Protein AF-F9PDR3-F1 (afdb_monomer_lite)

Sequence (57 aa):
MKKTILLVDDEIDILDIQNRYLMQAGYDVLVAHDGKEGLELFRKKYYRSHYHRYHDA

InterPro domains:
  IPR001789 Signal transduction response regulator, receiver domain [PS50110] (4-57)
  IPR011006 CheY-like superfamily [SSF52172] (3-45)

Organism: NCBI:txid997830

Secondary structure (DSSP, 8-state):
-PPEEEEE-S-HHHHHHHHHHHHHTT-EEEEESSHHHHHHHHHHHHHHHHHHHHH--

Structure (mmCIF, N/CA/C/O backbone):
data_AF-F9PDR3-F1
#
_entry.id   AF-F9PDR3-F1
#
loop_
_atom_site.group_PDB
_atom_site.id
_atom_site.type_symbol
_atom_site.label_atom_id
_atom_site.label_alt_id
_atom_site.label_comp_id
_atom_site.label_asym_id
_atom_site.label_entity_id
_atom_site.label_seq_id
_atom_site.pdbx_PDB_ins_code
_atom_site.Cartn_x
_atom_site.Cartn_y
_atom_site.Cartn_z
_atom_site.occupancy
_atom_site.B_iso_or_equiv
_atom_site.auth_seq_id
_atom_site.auth_comp_id
_atom_site.auth_asym_id
_atom_site.auth_atom_id
_atom_site.pdbx_PDB_model_num
ATOM 1 N N . MET A 1 1 ? -11.948 4.281 14.470 1.00 68.25 1 MET A N 1
ATOM 2 C CA . MET A 1 1 ? -10.843 4.667 13.561 1.00 68.25 1 MET A CA 1
ATOM 3 C C . MET A 1 1 ? -10.833 3.714 12.378 1.00 68.25 1 MET A C 1
ATOM 5 O O . MET A 1 1 ? -11.032 2.524 12.603 1.00 68.25 1 MET A O 1
ATOM 9 N N . LYS A 1 2 ? -10.641 4.206 11.148 1.00 80.38 2 LYS A N 1
ATOM 10 C CA . LYS A 1 2 ? -10.469 3.335 9.975 1.00 80.38 2 LYS A CA 1
ATOM 11 C C . LYS A 1 2 ? -9.134 2.591 10.057 1.00 80.38 2 LYS A C 1
ATOM 13 O O . LYS A 1 2 ? -8.148 3.139 10.550 1.00 80.38 2 LYS A O 1
ATOM 18 N N . LYS A 1 3 ? -9.107 1.335 9.603 1.00 93.75 3 LYS A N 1
ATOM 19 C CA . LYS A 1 3 ? -7.856 0.580 9.445 1.00 93.75 3 LYS A CA 1
ATOM 20 C C . LYS A 1 3 ? -7.121 1.117 8.215 1.00 93.75 3 LYS A C 1
ATOM 22 O O . LYS A 1 3 ? -7.748 1.330 7.180 1.00 93.75 3 LYS A O 1
ATOM 27 N N . THR A 1 4 ? -5.814 1.334 8.340 1.00 95.69 4 THR A N 1
ATOM 28 C CA . THR A 1 4 ? -4.956 1.739 7.219 1.00 95.69 4 THR A CA 1
ATOM 29 C C . THR A 1 4 ? -4.273 0.512 6.614 1.00 95.69 4 THR A C 1
ATOM 31 O O . THR A 1 4 ? -3.723 -0.294 7.363 1.00 95.69 4 THR A O 1
ATOM 34 N N . ILE A 1 5 ? -4.278 0.396 5.287 1.00 97.19 5 ILE A N 1
ATOM 35 C CA . ILE A 1 5 ? -3.555 -0.621 4.511 1.00 97.19 5 ILE A CA 1
ATOM 36 C C . ILE A 1 5 ? -2.457 0.078 3.703 1.00 97.19 5 ILE A C 1
ATOM 38 O O . ILE A 1 5 ? -2.693 1.151 3.157 1.00 97.19 5 ILE A O 1
ATOM 42 N N . LEU A 1 6 ? -1.262 -0.513 3.647 1.00 97.81 6 LEU A N 1
ATOM 43 C CA . LEU A 1 6 ? -0.205 -0.132 2.709 1.00 97.81 6 LEU A CA 1
ATOM 44 C C . LEU A 1 6 ? -0.193 -1.159 1.579 1.00 97.81 6 LEU A C 1
ATOM 46 O O . LEU A 1 6 ? 0.045 -2.337 1.837 1.00 97.81 6 LEU A O 1
ATOM 50 N N . LEU A 1 7 ? -0.470 -0.701 0.365 1.00 97.75 7 LEU A N 1
ATOM 51 C CA . LEU A 1 7 ? -0.446 -1.496 -0.849 1.00 97.75 7 LEU A CA 1
ATOM 52 C C . LEU A 1 7 ? 0.852 -1.217 -1.615 1.00 97.75 7 LEU A C 1
ATOM 54 O O . LEU A 1 7 ? 1.195 -0.052 -1.808 1.00 97.75 7 LEU A O 1
ATOM 58 N N . VAL A 1 8 ? 1.565 -2.275 -2.010 1.00 97.69 8 VAL A N 1
ATOM 59 C CA . VAL A 1 8 ? 2.848 -2.194 -2.722 1.00 97.69 8 VAL A CA 1
ATOM 60 C C . VAL A 1 8 ? 2.804 -3.141 -3.914 1.00 97.69 8 VAL A C 1
ATOM 62 O O . VAL A 1 8 ? 2.714 -4.350 -3.707 1.00 97.69 8 VAL A O 1
ATOM 65 N N . ASP A 1 9 ? 2.838 -2.591 -5.122 1.00 97.25 9 ASP A N 1
ATOM 66 C CA . ASP A 1 9 ? 2.752 -3.339 -6.382 1.00 97.25 9 ASP A CA 1
ATOM 67 C C . ASP A 1 9 ? 3.342 -2.470 -7.513 1.00 97.25 9 ASP A C 1
ATOM 69 O O . ASP A 1 9 ? 3.088 -1.264 -7.549 1.00 97.25 9 ASP A O 1
ATOM 73 N N . ASP A 1 10 ? 4.166 -3.040 -8.394 1.00 96.81 10 ASP A N 1
ATOM 74 C CA . ASP A 1 10 ? 4.803 -2.327 -9.511 1.00 96.81 10 ASP A CA 1
ATOM 75 C C . ASP A 1 10 ? 3.903 -2.236 -10.756 1.00 96.81 10 ASP A C 1
ATOM 77 O O . ASP A 1 10 ? 4.122 -1.390 -11.630 1.00 96.81 10 ASP A O 1
ATOM 81 N N . GLU A 1 11 ? 2.833 -3.032 -10.815 1.00 97.88 11 GLU A N 1
ATOM 82 C CA . GLU A 1 11 ? 1.836 -2.968 -11.879 1.00 97.88 11 GLU A CA 1
ATOM 83 C C . GLU A 1 11 ? 0.782 -1.883 -11.594 1.00 97.88 11 GLU A C 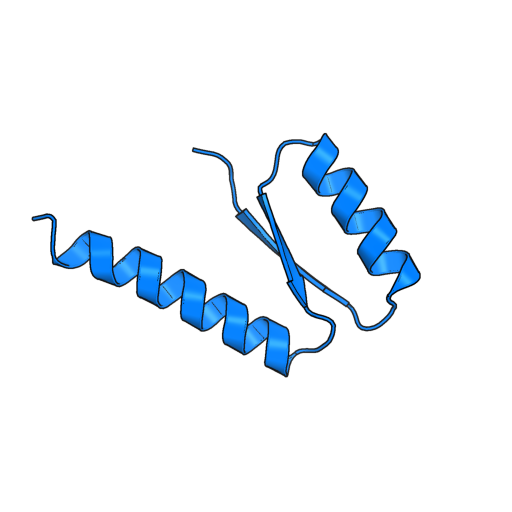1
ATOM 85 O O . GLU A 1 11 ? -0.223 -2.107 -10.915 1.00 97.88 11 GLU A O 1
ATOM 90 N N . ILE A 1 12 ? 0.985 -0.688 -12.164 1.00 94.75 12 ILE A N 1
ATOM 91 C CA . ILE A 1 12 ? 0.145 0.506 -11.930 1.00 94.75 12 ILE A CA 1
ATOM 92 C C . ILE A 1 12 ? -1.353 0.220 -12.125 1.00 94.75 12 ILE A C 1
ATOM 94 O O . ILE A 1 12 ? -2.160 0.601 -11.278 1.00 94.75 12 ILE A O 1
ATOM 98 N N . ASP A 1 13 ? -1.736 -0.471 -13.202 1.00 96.94 13 ASP A N 1
ATOM 99 C CA . ASP A 1 13 ? -3.146 -0.748 -13.510 1.00 96.94 13 ASP A CA 1
ATOM 100 C C . ASP A 1 13 ? -3.809 -1.637 -12.445 1.00 96.94 13 ASP A C 1
ATOM 102 O O . ASP A 1 13 ? -4.954 -1.402 -12.040 1.00 96.94 13 ASP A O 1
ATOM 106 N N . ILE A 1 14 ? -3.081 -2.643 -11.955 1.00 96.69 14 ILE A N 1
ATOM 107 C CA . ILE A 1 14 ? -3.544 -3.567 -10.915 1.00 96.69 14 ILE A CA 1
ATOM 108 C C . ILE A 1 14 ? -3.656 -2.846 -9.576 1.00 96.69 14 ILE A C 1
ATOM 110 O O . ILE A 1 14 ? -4.680 -2.946 -8.890 1.00 96.69 14 ILE A O 1
ATOM 114 N N . LEU A 1 15 ? -2.638 -2.063 -9.237 1.00 96.69 15 LEU A N 1
ATOM 115 C CA . LEU A 1 15 ? -2.588 -1.258 -8.030 1.00 96.69 15 LEU A CA 1
ATOM 116 C C . LEU A 1 15 ? -3.767 -0.277 -7.949 1.00 96.69 15 LEU A C 1
ATOM 118 O O . LEU A 1 15 ? -4.397 -0.134 -6.898 1.00 96.69 15 LEU A O 1
ATOM 122 N N . ASP A 1 16 ? -4.131 0.342 -9.071 1.00 97.06 16 ASP A N 1
ATOM 123 C CA . ASP A 1 16 ? -5.225 1.306 -9.143 1.00 97.06 16 ASP A CA 1
ATOM 124 C C . ASP A 1 16 ? -6.600 0.634 -8.954 1.00 97.06 16 ASP A C 1
ATOM 126 O O . ASP A 1 16 ? -7.481 1.148 -8.252 1.00 97.06 16 ASP A O 1
ATOM 130 N N . ILE A 1 17 ? -6.777 -0.570 -9.517 1.00 98.00 17 ILE A N 1
ATOM 131 C CA . ILE A 1 17 ? -7.960 -1.418 -9.302 1.00 98.00 17 ILE A CA 1
ATOM 132 C C . ILE A 1 17 ? -8.091 -1.803 -7.821 1.00 98.00 17 ILE A C 1
ATOM 134 O O . ILE A 1 17 ? -9.154 -1.615 -7.219 1.00 98.00 17 ILE A O 1
ATOM 138 N N . GLN A 1 18 ? -7.018 -2.314 -7.218 1.00 97.94 18 GLN A N 1
ATOM 139 C CA . GLN A 1 18 ? -7.001 -2.754 -5.822 1.00 97.94 18 GLN A CA 1
ATOM 140 C C . GLN A 1 18 ? -7.241 -1.590 -4.849 1.00 97.94 18 GLN A C 1
ATOM 142 O O . GLN A 1 18 ? -8.031 -1.728 -3.910 1.00 97.94 18 GLN A O 1
ATOM 147 N N . ASN A 1 19 ? -6.635 -0.425 -5.098 1.00 97.75 19 ASN A N 1
ATOM 148 C CA . ASN A 1 19 ? -6.845 0.784 -4.304 1.00 97.75 19 ASN A CA 1
ATOM 149 C C . ASN A 1 19 ? -8.332 1.175 -4.262 1.00 97.75 19 ASN A C 1
ATOM 151 O O . ASN A 1 19 ? -8.893 1.371 -3.181 1.00 97.75 19 ASN A O 1
ATOM 155 N N . ARG A 1 20 ? -9.014 1.194 -5.419 1.00 98.12 20 ARG A N 1
ATOM 156 C CA . ARG A 1 20 ? -10.458 1.485 -5.485 1.00 98.12 20 ARG A CA 1
ATOM 157 C C . ARG A 1 20 ? -11.287 0.495 -4.668 1.00 98.12 20 ARG A C 1
ATOM 159 O O . ARG A 1 20 ? -12.157 0.933 -3.914 1.00 98.12 20 ARG A O 1
ATOM 166 N N . TYR A 1 21 ? -11.009 -0.808 -4.765 1.00 98.25 21 TYR A N 1
ATOM 167 C CA . TYR A 1 21 ? -11.733 -1.823 -3.990 1.00 98.25 21 TYR A CA 1
ATOM 168 C C . TYR A 1 21 ? -11.547 -1.652 -2.480 1.00 98.25 21 TYR A C 1
ATOM 170 O O . TYR A 1 21 ? -12.518 -1.698 -1.723 1.00 98.25 21 TYR A O 1
ATOM 178 N N . LEU A 1 22 ? -10.316 -1.406 -2.028 1.00 97.88 22 LEU A N 1
ATOM 179 C CA . LEU A 1 22 ? -10.018 -1.210 -0.609 1.00 97.88 22 LEU A CA 1
ATOM 180 C C . LEU A 1 22 ? -10.637 0.086 -0.066 1.00 97.88 22 LEU A C 1
ATOM 182 O O . LEU A 1 22 ? -11.192 0.096 1.036 1.00 97.88 22 LEU A O 1
ATOM 186 N N . MET A 1 23 ? -10.618 1.165 -0.849 1.00 97.00 23 MET A N 1
ATOM 187 C CA . MET A 1 23 ? -11.300 2.407 -0.488 1.00 97.00 23 MET A CA 1
ATOM 188 C C . MET A 1 23 ? -12.820 2.217 -0.383 1.00 97.00 23 MET A C 1
ATOM 190 O O . MET A 1 23 ? -13.425 2.675 0.589 1.00 97.00 23 MET A O 1
ATOM 194 N N . GLN A 1 24 ? -13.437 1.507 -1.336 1.00 97.81 24 GLN A N 1
ATOM 195 C CA . GLN A 1 24 ? -14.869 1.172 -1.306 1.00 97.81 24 GLN A CA 1
ATOM 196 C C . GLN A 1 24 ? -15.238 0.293 -0.104 1.00 97.81 24 GLN A C 1
ATOM 198 O O . GLN A 1 24 ? -16.299 0.482 0.488 1.00 97.81 24 GLN A O 1
ATOM 203 N N . ALA A 1 25 ? -14.346 -0.609 0.311 1.00 97.19 25 ALA A N 1
ATOM 204 C CA . ALA A 1 25 ? -14.502 -1.414 1.522 1.00 97.19 25 ALA A CA 1
ATOM 205 C C . ALA A 1 25 ? -14.300 -0.616 2.831 1.00 97.19 25 ALA A C 1
ATOM 207 O O . ALA A 1 25 ? -14.470 -1.156 3.924 1.00 97.19 25 ALA A O 1
ATOM 208 N N . GLY A 1 26 ? -13.967 0.677 2.744 1.00 97.19 26 GLY A N 1
ATOM 209 C CA . GLY A 1 26 ? -13.907 1.587 3.885 1.00 97.19 26 GLY A CA 1
ATOM 210 C C . GLY A 1 26 ? -12.540 1.693 4.560 1.00 97.19 26 GLY A C 1
ATOM 211 O O . GLY A 1 26 ? -12.461 2.282 5.642 1.00 97.19 26 GLY A O 1
ATOM 212 N N . TYR A 1 27 ? -11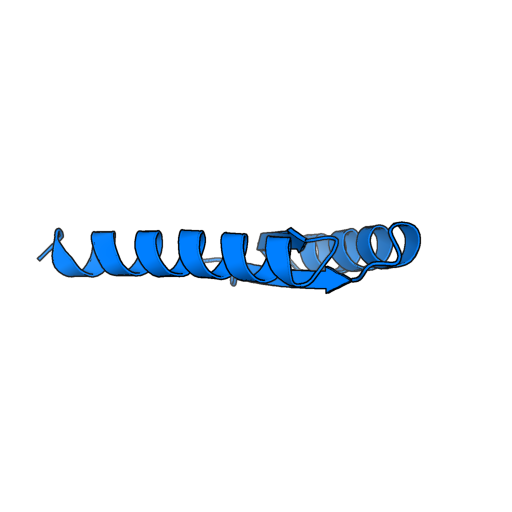.473 1.180 3.948 1.00 98.06 27 TYR A N 1
ATOM 213 C CA . TYR A 1 27 ? -10.107 1.347 4.446 1.00 98.06 27 TYR A CA 1
ATOM 214 C C . TYR A 1 27 ? -9.528 2.715 4.072 1.00 98.06 27 TYR A C 1
ATOM 216 O O . TYR A 1 27 ? -9.947 3.345 3.101 1.00 98.06 27 TYR A O 1
ATOM 224 N N . ASP A 1 28 ? -8.535 3.157 4.844 1.00 96.25 28 ASP A N 1
ATOM 225 C CA . ASP A 1 28 ? -7.587 4.163 4.364 1.00 96.25 28 ASP A CA 1
ATOM 226 C C . ASP A 1 28 ? -6.454 3.421 3.653 1.00 96.25 28 ASP A C 1
ATOM 228 O O . ASP A 1 28 ? -5.917 2.456 4.201 1.00 96.25 28 ASP A O 1
ATOM 232 N N . VAL A 1 29 ? -6.073 3.860 2.460 1.00 96.94 29 VAL A N 1
ATOM 233 C CA . VAL A 1 29 ? -5.064 3.167 1.651 1.00 96.94 29 VAL A CA 1
ATOM 234 C C . VAL A 1 29 ? -3.866 4.084 1.440 1.00 96.94 29 VAL A C 1
ATOM 236 O O . VAL A 1 29 ? -4.011 5.257 1.103 1.00 96.94 29 VAL A O 1
ATOM 239 N N . LEU A 1 30 ? -2.677 3.550 1.694 1.00 97.31 30 LEU A N 1
ATOM 240 C CA . LEU A 1 30 ? -1.396 4.101 1.273 1.00 97.31 30 LEU A CA 1
ATOM 241 C C . LEU A 1 30 ? -0.911 3.265 0.095 1.00 97.31 30 LEU A C 1
ATOM 243 O O . LEU A 1 30 ? -1.029 2.044 0.134 1.00 97.31 30 LEU A O 1
ATOM 247 N N . VAL A 1 31 ? -0.364 3.916 -0.919 1.00 97.56 31 VAL A N 1
ATOM 248 C CA . VAL A 1 31 ? 0.035 3.284 -2.175 1.00 97.56 31 VAL A CA 1
ATOM 249 C C . VAL A 1 31 ? 1.529 3.498 -2.376 1.00 97.56 31 VAL A C 1
ATOM 251 O O . VAL A 1 31 ? 2.000 4.607 -2.141 1.00 97.56 31 VAL A O 1
ATOM 254 N N . ALA A 1 32 ? 2.240 2.451 -2.785 1.00 98.00 32 ALA A N 1
ATOM 255 C CA . ALA A 1 32 ? 3.628 2.499 -3.221 1.00 98.00 32 ALA A CA 1
ATOM 256 C C . ALA A 1 32 ? 3.823 1.653 -4.482 1.00 98.00 32 ALA A C 1
ATOM 258 O O . ALA A 1 32 ? 3.229 0.583 -4.603 1.00 98.00 32 ALA A O 1
ATOM 259 N N . HIS A 1 33 ? 4.690 2.110 -5.376 1.00 97.06 33 HIS A N 1
ATOM 260 C CA . HIS A 1 33 ? 4.977 1.455 -6.653 1.00 97.06 33 HIS A CA 1
ATOM 261 C C . HIS A 1 33 ? 6.215 0.557 -6.606 1.00 97.06 33 HIS A C 1
ATOM 263 O O . HIS A 1 33 ? 6.507 -0.168 -7.550 1.00 97.06 33 HIS A O 1
ATOM 269 N N . ASP A 1 34 ? 6.965 0.607 -5.507 1.00 97.56 34 ASP A N 1
ATOM 270 C CA . ASP A 1 34 ? 8.099 -0.270 -5.270 1.00 97.56 34 ASP A CA 1
ATOM 271 C C . ASP A 1 34 ? 8.349 -0.487 -3.767 1.00 97.56 34 ASP A C 1
ATOM 273 O O . ASP A 1 34 ? 7.739 0.129 -2.883 1.00 97.56 34 ASP A O 1
ATOM 277 N N . GLY A 1 35 ? 9.284 -1.388 -3.459 1.00 97.50 35 GLY A N 1
ATOM 278 C CA . GLY A 1 35 ? 9.637 -1.712 -2.078 1.00 97.50 35 GLY A CA 1
ATOM 279 C C . GLY A 1 35 ? 10.287 -0.556 -1.309 1.00 97.50 35 GLY A C 1
ATOM 280 O O . GLY A 1 35 ? 10.139 -0.484 -0.086 1.00 97.50 35 GLY A O 1
ATOM 281 N N . LYS A 1 36 ? 10.992 0.357 -1.989 1.00 98.19 36 LYS A N 1
ATOM 282 C CA . LYS A 1 36 ? 11.647 1.500 -1.344 1.00 98.19 36 LYS A CA 1
ATOM 283 C C . LYS A 1 36 ? 10.600 2.512 -0.888 1.00 98.19 36 LYS A C 1
ATOM 285 O O . LYS A 1 36 ? 10.605 2.894 0.282 1.00 98.19 36 LYS A O 1
ATOM 290 N N . GLU A 1 37 ? 9.678 2.884 -1.767 1.00 97.81 37 GLU A N 1
ATOM 291 C CA . GLU A 1 37 ? 8.549 3.755 -1.453 1.00 97.81 37 GLU A CA 1
ATOM 292 C C . GLU A 1 37 ? 7.671 3.135 -0.356 1.00 97.81 37 GLU A C 1
ATOM 294 O O . GLU A 1 37 ? 7.325 3.802 0.625 1.00 97.81 37 GLU A O 1
ATOM 299 N N . GLY A 1 38 ? 7.397 1.828 -0.446 1.00 97.81 38 GLY A N 1
ATOM 300 C CA . GLY A 1 38 ? 6.646 1.100 0.576 1.00 97.81 38 GLY A CA 1
ATOM 301 C C . GLY A 1 38 ? 7.306 1.189 1.955 1.00 97.81 38 GLY A C 1
ATOM 302 O O . GLY A 1 38 ? 6.651 1.507 2.954 1.00 97.81 38 GLY A O 1
ATOM 303 N N . LEU A 1 39 ? 8.624 0.982 2.024 1.00 97.94 39 LEU A N 1
ATOM 304 C CA . LEU A 1 39 ? 9.374 1.078 3.274 1.00 97.94 39 LEU A CA 1
ATOM 305 C C . LEU A 1 39 ? 9.393 2.511 3.831 1.00 97.94 39 LEU A C 1
ATOM 307 O O . LEU A 1 39 ? 9.257 2.707 5.044 1.00 97.94 39 LEU A O 1
ATOM 311 N N . GLU A 1 40 ? 9.540 3.520 2.972 1.00 97.44 40 GLU A N 1
ATOM 312 C CA . GLU A 1 40 ? 9.504 4.933 3.363 1.0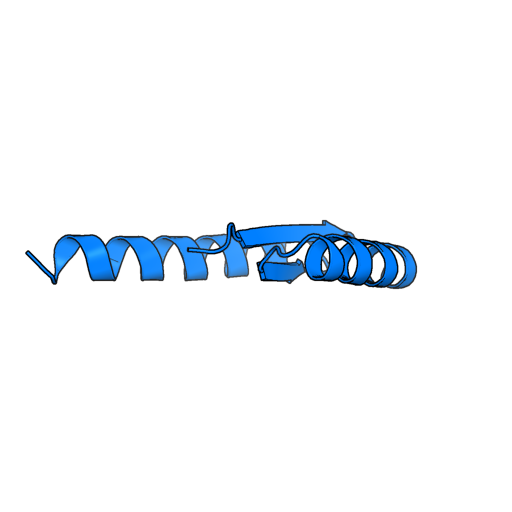0 97.44 40 GLU A CA 1
ATOM 313 C C . GLU A 1 40 ? 8.141 5.324 3.956 1.00 97.44 40 GLU A C 1
ATOM 315 O O . GLU A 1 40 ? 8.084 5.916 5.045 1.00 97.44 40 GLU A O 1
ATOM 320 N N . LEU A 1 41 ? 7.040 4.927 3.310 1.00 96.88 41 LEU A N 1
ATOM 321 C CA . LEU A 1 41 ? 5.679 5.155 3.802 1.00 96.88 41 LEU A CA 1
ATOM 322 C C . LEU A 1 41 ? 5.416 4.434 5.124 1.00 96.88 41 LEU A C 1
ATOM 324 O O . LEU A 1 41 ? 4.881 5.043 6.062 1.00 96.88 41 LEU A O 1
ATOM 328 N N . PHE A 1 42 ? 5.832 3.168 5.231 1.00 95.88 42 PHE A N 1
ATOM 329 C CA . PHE A 1 42 ? 5.700 2.390 6.460 1.00 95.88 42 PHE A CA 1
ATOM 330 C C . PHE A 1 42 ? 6.410 3.083 7.625 1.00 95.88 42 PHE A C 1
ATOM 332 O O . PHE A 1 42 ? 5.797 3.337 8.665 1.00 95.88 42 PHE A O 1
ATOM 339 N N . ARG A 1 43 ? 7.678 3.473 7.435 1.00 94.81 43 ARG A N 1
ATOM 340 C CA . ARG A 1 43 ? 8.465 4.178 8.455 1.00 94.81 43 ARG A CA 1
ATOM 341 C C . ARG A 1 43 ? 7.806 5.495 8.854 1.00 94.81 43 ARG A C 1
ATOM 343 O O . ARG A 1 43 ? 7.611 5.736 10.044 1.00 94.81 43 ARG A O 1
ATOM 350 N N . LYS A 1 44 ? 7.397 6.329 7.892 1.00 92.56 44 LYS A N 1
ATOM 351 C CA . LYS A 1 44 ? 6.735 7.619 8.161 1.00 92.56 44 LYS A CA 1
ATOM 352 C C . LYS A 1 44 ? 5.462 7.447 8.996 1.00 92.56 44 LYS A C 1
ATOM 354 O O . LYS A 1 44 ? 5.247 8.185 9.962 1.00 92.56 44 LYS A O 1
ATOM 359 N N . LYS A 1 45 ? 4.621 6.462 8.660 1.00 89.88 45 LYS A N 1
ATOM 360 C CA . LYS A 1 45 ? 3.392 6.156 9.409 1.00 89.88 45 LYS A CA 1
ATOM 361 C C . LYS A 1 45 ? 3.699 5.586 10.795 1.00 89.88 45 LYS A C 1
ATOM 363 O O . LYS A 1 45 ? 3.049 5.993 11.763 1.00 89.88 45 LYS A O 1
ATOM 368 N N . TYR A 1 46 ? 4.679 4.690 10.901 1.00 85.31 46 TYR A N 1
ATOM 369 C CA . TYR A 1 46 ? 5.112 4.101 12.165 1.00 85.31 46 TYR A CA 1
ATOM 370 C C . TYR A 1 46 ? 5.605 5.177 13.133 1.00 85.31 46 TYR A C 1
ATOM 372 O O . TYR A 1 46 ? 5.069 5.280 14.237 1.00 85.31 46 TYR A O 1
ATOM 380 N N . TYR A 1 47 ? 6.536 6.038 12.702 1.00 82.12 47 TYR A N 1
ATOM 381 C CA . TYR A 1 47 ? 7.056 7.122 13.537 1.00 82.12 47 TYR A CA 1
ATOM 382 C C . TYR A 1 47 ? 5.943 8.071 13.972 1.00 82.12 47 TYR A C 1
ATOM 384 O O . TYR A 1 47 ? 5.814 8.329 15.162 1.00 82.12 47 TYR A O 1
ATOM 392 N N . ARG A 1 48 ? 5.073 8.527 13.062 1.00 79.50 48 ARG A N 1
ATOM 393 C CA . ARG A 1 48 ? 3.981 9.445 13.431 1.00 79.50 48 ARG A CA 1
ATOM 394 C C . ARG A 1 48 ? 3.038 8.845 14.480 1.00 79.50 48 ARG A C 1
ATOM 396 O O . ARG A 1 48 ? 2.628 9.546 15.397 1.00 79.50 48 ARG A O 1
ATOM 403 N N . SER A 1 49 ? 2.746 7.549 14.370 1.00 77.31 49 SER A N 1
ATOM 404 C CA . SER A 1 49 ? 1.899 6.836 15.336 1.00 77.31 49 SER A CA 1
ATOM 405 C C . SER A 1 49 ? 2.582 6.659 16.696 1.00 77.31 49 SER A C 1
ATOM 407 O O . SER A 1 49 ? 1.911 6.708 17.719 1.00 77.31 49 SER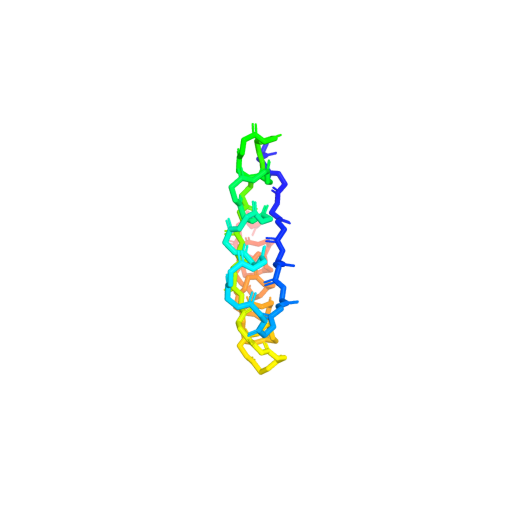 A O 1
ATOM 409 N N . HIS A 1 50 ? 3.904 6.465 16.724 1.00 74.25 50 HIS A N 1
ATOM 410 C CA . HIS A 1 50 ? 4.655 6.311 17.973 1.00 74.25 50 HIS A CA 1
ATOM 411 C C . HIS A 1 50 ? 4.916 7.656 18.654 1.00 74.25 50 HIS A C 1
ATOM 413 O O . HIS A 1 50 ? 4.705 7.757 19.854 1.00 74.25 50 HIS A O 1
ATOM 419 N N . TYR A 1 51 ? 5.278 8.708 17.913 1.00 70.56 51 TYR A N 1
ATOM 420 C CA . TYR A 1 51 ? 5.517 10.042 18.479 1.00 70.56 51 TYR A CA 1
ATOM 421 C C . TYR A 1 51 ? 4.309 10.589 19.248 1.00 70.56 51 TYR A C 1
ATOM 423 O O . TYR A 1 51 ? 4.490 11.122 20.335 1.00 70.56 51 TYR A O 1
ATOM 431 N N . HIS A 1 52 ? 3.087 10.419 18.729 1.00 63.34 52 HIS A N 1
ATOM 432 C CA . HIS A 1 52 ? 1.880 10.852 19.451 1.00 63.34 52 HIS A CA 1
ATOM 433 C C . HIS A 1 52 ? 1.673 10.031 20.737 1.00 63.34 52 HIS A C 1
ATOM 435 O O . HIS A 1 52 ? 1.358 10.574 21.786 1.00 63.34 52 HIS A O 1
ATOM 441 N N . ARG A 1 53 ? 1.962 8.722 20.713 1.00 62.69 53 ARG A N 1
ATOM 442 C CA . ARG A 1 53 ? 1.797 7.858 21.897 1.00 62.69 53 ARG A CA 1
ATOM 443 C C . ARG A 1 53 ? 2.748 8.171 23.057 1.00 62.69 53 ARG A C 1
ATOM 445 O O . ARG A 1 53 ? 2.422 7.790 24.173 1.00 62.69 53 ARG A O 1
ATOM 452 N N . TYR A 1 54 ? 3.896 8.803 22.809 1.00 60.94 54 TYR A N 1
ATOM 453 C CA . TYR A 1 54 ? 4.890 9.112 23.851 1.00 60.94 54 TYR A CA 1
ATOM 454 C C . TYR A 1 54 ? 4.867 10.566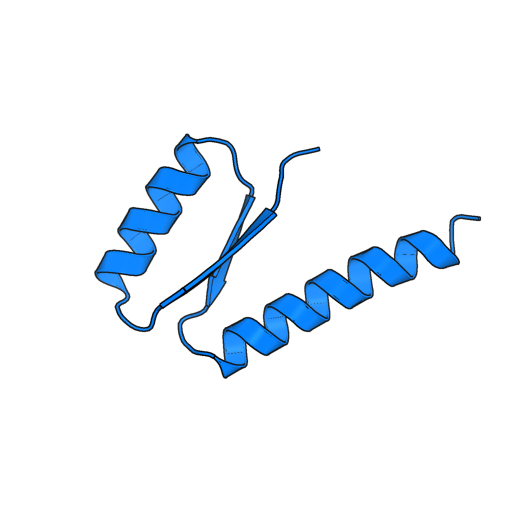 24.340 1.00 60.94 54 TYR A C 1
ATOM 456 O O . TYR A 1 54 ? 5.499 10.851 25.351 1.00 60.94 54 TYR A O 1
ATOM 464 N N . HIS A 1 55 ? 4.183 11.474 23.639 1.00 59.44 55 HIS A N 1
ATOM 465 C CA . HIS A 1 55 ? 4.120 12.896 24.006 1.00 59.44 55 HIS A CA 1
ATOM 466 C C . HIS A 1 55 ? 2.751 13.353 24.526 1.00 59.44 55 HIS A C 1
ATOM 468 O O . HIS A 1 55 ? 2.677 14.427 25.115 1.00 59.44 55 HIS A O 1
ATOM 474 N N . ASP A 1 56 ? 1.702 12.544 24.356 1.00 56.28 56 ASP A N 1
ATOM 475 C CA . ASP A 1 56 ? 0.346 12.839 24.841 1.00 56.28 56 ASP A CA 1
ATOM 476 C C . ASP A 1 56 ? 0.038 12.189 26.217 1.00 56.28 56 ASP A C 1
ATOM 478 O O . ASP A 1 56 ? -1.131 11.997 26.555 1.00 56.28 56 ASP A O 1
ATOM 482 N N . ALA A 1 57 ? 1.065 11.815 26.996 1.0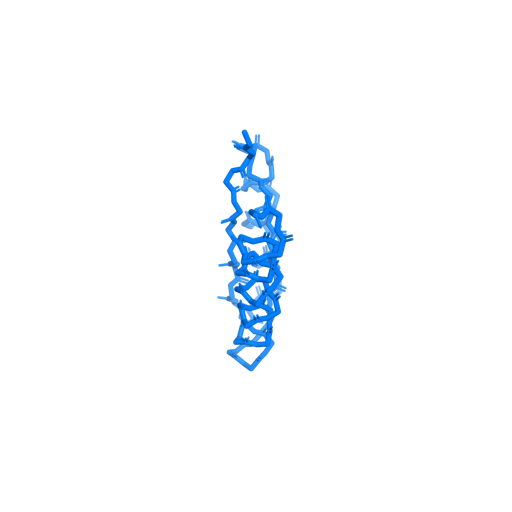0 49.06 57 ALA A N 1
ATOM 483 C CA . ALA A 1 57 ? 0.952 11.189 28.324 1.00 49.06 57 ALA A CA 1
ATOM 484 C C . ALA A 1 57 ? 1.565 12.055 29.432 1.00 49.06 57 ALA A C 1
ATOM 486 O O . ALA A 1 57 ? 2.667 12.605 29.204 1.00 49.06 57 ALA A O 1
#

Foldseek 3Di:
DAAEDEDEALPPVVQVVVCVVCVVVPHHYHYYNHPVRSVVVVVVVVVVVVVCVVPVD

pLDDT: mean 90.1, std 13.08, range [49.06, 98.25]

Radius of gyration: 13.22 Å; chains: 1; bounding box: 26×16×42 Å